Protein AF-A0A7C2C1D1-F1 (afdb_monomer)

Sequence (63 aa):
MSRRRLLAGLLGLGLSRAQGLRAEEVVGALEVPWALAFLPGGGMLISERPGRIRLFRGGRLST

Structure (mmCIF, N/CA/C/O backbone):
data_AF-A0A7C2C1D1-F1
#
_entry.id   AF-A0A7C2C1D1-F1
#
loop_
_atom_site.group_PDB
_atom_site.id
_atom_site.type_symbol
_atom_site.label_atom_id
_atom_site.label_alt_id
_atom_site.label_comp_id
_atom_site.label_asym_id
_atom_site.label_entity_id
_atom_site.label_seq_id
_atom_site.pdbx_PDB_ins_code
_atom_site.Cartn_x
_atom_site.Cartn_y
_atom_site.Cartn_z
_atom_site.occupancy
_atom_site.B_iso_or_equiv
_atom_site.auth_seq_id
_atom_site.auth_comp_id
_atom_site.auth_asym_id
_atom_site.auth_atom_id
_atom_site.pdbx_PDB_model_num
ATOM 1 N N . MET A 1 1 ? -11.299 -54.285 28.654 1.00 52.81 1 MET A N 1
ATOM 2 C CA . MET A 1 1 ? -11.254 -52.896 28.131 1.00 52.81 1 MET A CA 1
ATOM 3 C C . MET A 1 1 ? -12.453 -52.667 27.217 1.00 52.81 1 MET A C 1
ATOM 5 O O . MET A 1 1 ? -12.614 -53.393 26.248 1.00 52.81 1 MET A O 1
ATOM 9 N N . SER A 1 2 ? -13.351 -51.741 27.571 1.00 56.12 2 SER A N 1
ATOM 10 C CA . SER A 1 2 ? -14.630 -51.544 26.870 1.00 56.12 2 SER A CA 1
ATOM 11 C C . SER A 1 2 ? -14.442 -50.848 25.516 1.00 56.12 2 SER A C 1
ATOM 13 O O . SER A 1 2 ? -13.874 -49.756 25.452 1.00 56.12 2 SER A O 1
ATOM 15 N N . ARG A 1 3 ? -14.983 -51.461 24.450 1.00 58.00 3 ARG A N 1
ATOM 16 C CA . ARG A 1 3 ? -15.020 -50.963 23.056 1.00 58.00 3 ARG A CA 1
ATOM 17 C C . ARG A 1 3 ? -15.567 -49.532 22.920 1.00 58.00 3 ARG A C 1
ATOM 19 O O . ARG A 1 3 ? -15.288 -48.865 21.931 1.00 58.00 3 ARG A O 1
ATOM 26 N N . ARG A 1 4 ? -16.274 -49.023 23.938 1.00 55.88 4 ARG A N 1
ATOM 27 C CA . ARG A 1 4 ? -16.783 -47.643 24.000 1.00 55.88 4 ARG A CA 1
ATOM 28 C C . ARG A 1 4 ? -15.697 -46.559 24.037 1.00 55.88 4 ARG A C 1
ATOM 30 O O . ARG A 1 4 ? -16.001 -45.426 23.695 1.00 55.88 4 ARG A O 1
ATOM 37 N N . ARG A 1 5 ? -14.448 -46.873 24.412 1.00 54.12 5 ARG A N 1
ATOM 38 C CA . ARG A 1 5 ? -13.357 -45.873 24.460 1.00 54.12 5 ARG A CA 1
ATOM 39 C C . ARG A 1 5 ? -12.601 -45.686 23.136 1.00 54.12 5 ARG A C 1
ATOM 41 O O . ARG A 1 5 ? -11.900 -44.695 22.995 1.00 54.12 5 ARG A O 1
ATOM 48 N N . LEU A 1 6 ? -12.765 -46.588 22.165 1.00 55.12 6 LEU A N 1
ATOM 49 C CA . LEU A 1 6 ? -12.078 -46.509 20.864 1.00 55.12 6 LEU A CA 1
ATOM 50 C C . LEU A 1 6 ? -12.743 -45.518 19.893 1.00 55.12 6 LEU A C 1
ATOM 52 O O . LEU A 1 6 ? -12.057 -44.870 19.110 1.00 55.12 6 LEU A O 1
ATOM 56 N N . LEU A 1 7 ? -14.065 -45.343 19.981 1.00 55.19 7 LEU A N 1
ATOM 57 C CA . LEU A 1 7 ? -14.823 -44.465 19.077 1.00 55.19 7 LEU A CA 1
ATOM 58 C C . LEU A 1 7 ? -14.578 -42.965 19.326 1.00 55.19 7 LEU A C 1
ATOM 60 O O . LEU A 1 7 ? -14.681 -42.171 18.397 1.00 55.19 7 LEU A O 1
ATOM 64 N N . ALA A 1 8 ? -14.194 -42.572 20.544 1.00 56.50 8 ALA A N 1
ATOM 65 C CA . ALA A 1 8 ? -13.898 -41.173 20.864 1.00 56.50 8 ALA A CA 1
ATOM 66 C C . ALA A 1 8 ? -12.545 -40.692 20.298 1.00 56.50 8 ALA A C 1
ATOM 68 O O . ALA A 1 8 ? -12.386 -39.506 20.029 1.00 56.50 8 ALA A O 1
ATOM 69 N N . GLY A 1 9 ? -11.581 -41.597 20.076 1.00 55.81 9 GLY A N 1
ATOM 70 C CA . GLY A 1 9 ? -10.255 -41.239 19.553 1.00 55.81 9 GLY A CA 1
ATOM 71 C C . GLY A 1 9 ? -10.240 -40.913 18.054 1.00 55.81 9 GLY A C 1
ATOM 72 O O . GLY A 1 9 ? -9.453 -40.081 17.614 1.00 55.81 9 GLY A O 1
ATOM 73 N N . LEU A 1 10 ? -11.137 -41.520 17.269 1.00 59.00 10 LEU A N 1
ATOM 74 C CA . LEU A 1 10 ? -11.182 -41.353 15.808 1.00 59.00 10 LEU A CA 1
ATOM 75 C C . LEU A 1 10 ? -11.943 -40.094 15.354 1.00 59.00 10 LEU A C 1
ATOM 77 O O . LEU A 1 10 ? -11.665 -39.578 14.276 1.00 59.00 10 LEU A O 1
ATOM 81 N N . LEU A 1 11 ? -12.846 -39.554 16.181 1.00 59.38 11 LEU A N 1
ATOM 82 C CA . LEU A 1 11 ? -13.534 -38.283 15.903 1.00 59.38 11 LEU A CA 1
ATOM 83 C C . LEU A 1 11 ? -12.614 -37.059 16.067 1.00 59.38 11 LEU A C 1
ATOM 85 O O . LEU A 1 11 ? -12.788 -36.065 15.367 1.00 59.38 11 LEU A O 1
ATOM 89 N N . GLY A 1 12 ? -11.613 -37.130 16.953 1.00 56.59 12 GLY A N 1
ATOM 90 C CA . GLY A 1 12 ? -10.681 -36.022 17.204 1.00 56.59 12 GLY A CA 1
ATOM 91 C C . GLY A 1 12 ? -9.667 -35.783 16.078 1.00 56.59 12 GLY A C 1
ATOM 92 O O . GLY A 1 12 ? -9.234 -34.653 15.875 1.00 56.59 12 GLY A O 1
ATOM 93 N N . LEU A 1 13 ? -9.328 -36.822 15.307 1.00 60.03 13 LEU A N 1
ATOM 94 C CA . LEU A 1 13 ? -8.346 -36.750 14.214 1.00 60.03 13 LEU A CA 1
ATOM 95 C C . LEU A 1 13 ? -8.894 -36.081 12.939 1.00 60.03 13 LEU A C 1
ATOM 97 O O . LEU A 1 13 ? -8.118 -35.648 12.093 1.00 60.03 13 LEU A O 1
ATOM 101 N N . GLY A 1 14 ? -10.219 -35.976 12.789 1.00 57.38 14 GLY A N 1
ATOM 102 C CA . GLY A 1 14 ? -10.855 -35.347 11.622 1.00 57.38 14 GLY A CA 1
ATOM 103 C C . GLY A 1 14 ? -11.002 -33.823 11.715 1.00 57.38 14 GLY A C 1
ATOM 104 O O . GLY A 1 14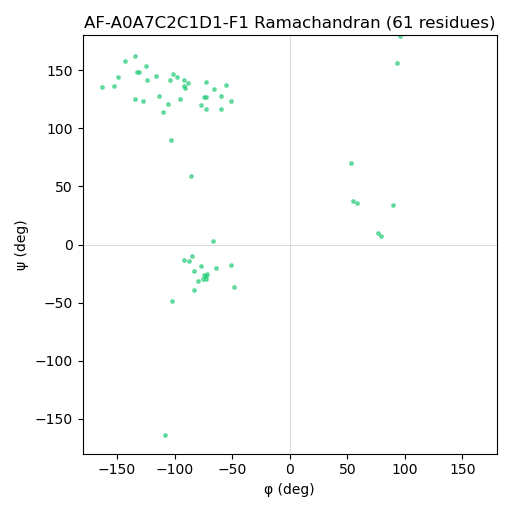 ? -11.356 -33.183 10.726 1.00 57.38 14 GLY A O 1
ATOM 105 N N . LEU A 1 15 ? -10.747 -33.238 12.891 1.00 62.16 15 LEU A N 1
ATOM 106 C CA . LEU A 1 15 ? -10.945 -31.808 13.163 1.00 62.16 15 LEU A CA 1
ATOM 107 C C . LEU A 1 15 ? -9.695 -30.957 12.909 1.00 62.16 15 LEU A C 1
ATOM 109 O O . LEU A 1 15 ? -9.807 -29.739 12.801 1.00 62.16 15 LEU A O 1
ATOM 113 N N . SER A 1 16 ? -8.517 -31.562 12.743 1.00 65.00 16 SER A N 1
ATOM 114 C CA . SER A 1 16 ? -7.303 -30.835 12.361 1.00 65.00 16 SER A CA 1
ATOM 115 C C . SER A 1 16 ? -7.201 -30.691 10.840 1.00 65.00 16 SER A C 1
ATOM 117 O O . SER A 1 16 ? -6.248 -31.153 10.215 1.00 65.00 16 SER A O 1
ATOM 119 N N . ARG A 1 17 ? -8.194 -30.053 10.213 1.00 66.81 17 ARG A N 1
ATOM 120 C CA . ARG A 1 17 ? -7.977 -29.458 8.891 1.00 66.81 17 ARG A CA 1
ATOM 121 C C . ARG A 1 17 ? -7.211 -28.161 9.104 1.00 66.81 17 ARG A C 1
ATOM 123 O O . ARG A 1 17 ? -7.709 -27.263 9.779 1.00 66.81 17 ARG A O 1
ATOM 130 N N . ALA A 1 18 ? -6.016 -28.058 8.527 1.00 69.50 18 ALA A N 1
ATOM 131 C CA . ALA A 1 18 ? -5.361 -26.767 8.368 1.00 69.50 18 ALA A CA 1
ATOM 132 C C . ALA A 1 18 ? -6.370 -25.809 7.717 1.00 69.50 18 ALA A C 1
ATOM 134 O O . ALA A 1 18 ? -6.940 -26.131 6.670 1.00 69.50 18 ALA A O 1
ATOM 135 N N . GLN A 1 19 ? -6.654 -24.680 8.366 1.00 75.12 19 GLN A N 1
ATOM 136 C CA . GLN A 1 19 ? -7.492 -23.649 7.767 1.00 75.12 19 GLN A CA 1
ATOM 137 C C . GLN A 1 19 ? -6.789 -23.202 6.483 1.00 75.12 19 GLN A C 1
ATOM 139 O O . GLN A 1 19 ? -5.648 -22.744 6.528 1.00 75.12 19 GLN A O 1
ATOM 144 N N . GLY A 1 20 ? -7.422 -23.429 5.331 1.00 82.25 20 GLY A N 1
ATOM 145 C CA . GLY A 1 20 ? -6.843 -23.043 4.050 1.00 82.25 20 GLY A CA 1
ATOM 146 C C . GLY A 1 20 ? -6.617 -21.536 4.032 1.00 82.25 20 GLY A C 1
ATOM 147 O O . GLY A 1 20 ? -7.533 -20.770 4.326 1.00 82.25 20 GLY A O 1
ATOM 148 N N . LEU A 1 21 ? -5.402 -21.105 3.701 1.00 88.50 21 LEU A N 1
ATOM 149 C CA . LEU A 1 21 ? -5.127 -19.693 3.477 1.00 88.50 21 LEU A CA 1
ATOM 150 C C . LEU A 1 21 ? -5.755 -19.285 2.143 1.00 88.50 21 LEU A C 1
ATOM 152 O O . LEU A 1 21 ? -5.494 -19.907 1.113 1.00 88.50 21 LEU A O 1
ATOM 156 N N . ARG A 1 22 ? -6.575 -18.233 2.165 1.00 90.00 22 ARG A N 1
ATOM 157 C CA . ARG A 1 22 ? -7.116 -17.601 0.961 1.00 90.00 22 ARG A CA 1
ATOM 158 C C . ARG A 1 22 ? -6.469 -16.235 0.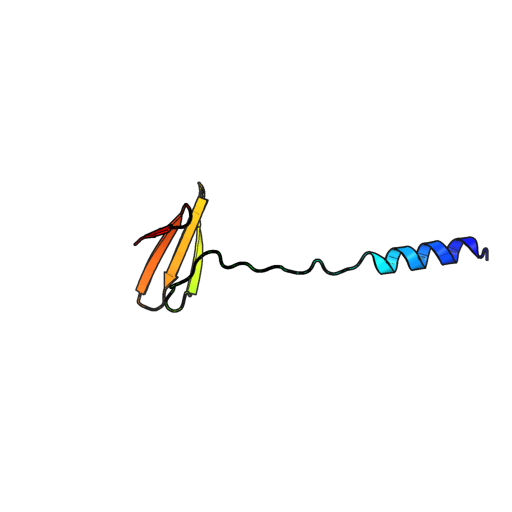808 1.00 90.00 22 ARG A C 1
ATOM 160 O O . ARG A 1 22 ? -6.666 -15.362 1.645 1.00 90.00 22 ARG A O 1
ATOM 167 N N . ALA A 1 23 ? -5.683 -16.080 -0.248 1.00 93.50 23 ALA A N 1
ATOM 168 C CA . ALA A 1 23 ? -5.122 -14.798 -0.636 1.00 93.50 23 ALA A CA 1
ATOM 169 C C . ALA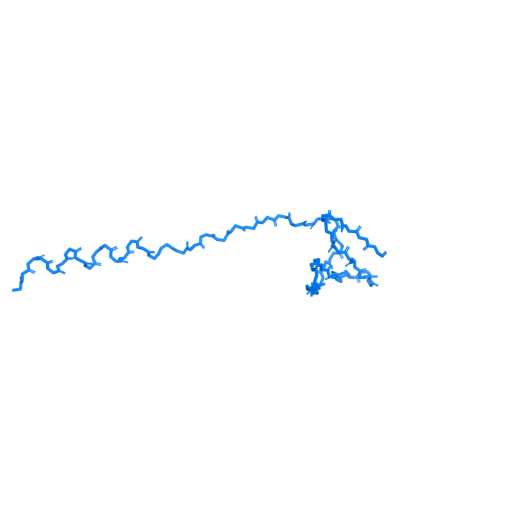 A 1 23 ? -6.065 -14.106 -1.626 1.00 93.50 23 ALA A C 1
ATOM 171 O O . ALA A 1 23 ? -6.637 -14.755 -2.503 1.00 93.50 23 ALA A O 1
ATOM 172 N N . GLU A 1 24 ? -6.200 -12.792 -1.487 1.00 95.12 24 GLU A N 1
ATOM 173 C CA 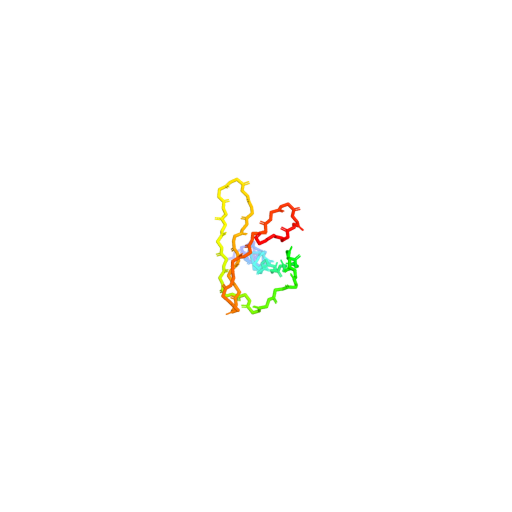. GLU A 1 24 ? -6.897 -11.923 -2.431 1.00 95.12 24 GLU A CA 1
ATOM 174 C C . GLU A 1 24 ? -5.999 -10.732 -2.758 1.00 95.12 24 GLU A C 1
ATOM 176 O O . GLU A 1 24 ? -5.205 -10.287 -1.924 1.00 95.12 24 GLU A O 1
ATOM 181 N N . GLU A 1 25 ? -6.114 -10.220 -3.979 1.00 94.50 25 GLU A N 1
ATOM 182 C CA . GLU A 1 25 ? -5.402 -9.013 -4.377 1.00 94.50 25 GLU A CA 1
ATOM 183 C C . GLU A 1 25 ? -6.036 -7.792 -3.701 1.00 94.50 25 GLU A C 1
ATOM 185 O O . GLU A 1 25 ? -7.197 -7.466 -3.936 1.00 94.50 25 GLU A O 1
ATOM 190 N N . VAL A 1 26 ? -5.264 -7.111 -2.853 1.00 94.81 26 VAL A N 1
ATOM 191 C CA . VAL A 1 26 ? -5.693 -5.866 -2.193 1.00 94.81 26 VAL A CA 1
ATOM 192 C C . VAL A 1 26 ? -5.475 -4.659 -3.106 1.00 94.81 26 VAL A C 1
ATOM 194 O O . VAL A 1 26 ? -6.282 -3.729 -3.121 1.00 94.81 26 VAL A O 1
ATOM 197 N N . VAL A 1 27 ? -4.358 -4.658 -3.838 1.00 96.12 27 VAL A N 1
ATOM 198 C CA . VAL A 1 27 ? -3.939 -3.584 -4.738 1.00 96.12 27 VAL A CA 1
ATOM 199 C C . VAL A 1 27 ? -2.866 -4.091 -5.708 1.00 96.12 27 VAL A C 1
ATOM 201 O O . VAL A 1 27 ? -1.929 -4.771 -5.291 1.00 96.12 27 VAL A O 1
ATOM 204 N N . GLY A 1 28 ? -2.996 -3.735 -6.987 1.00 95.31 28 GLY A N 1
ATOM 205 C CA . GLY A 1 28 ? -2.039 -4.059 -8.047 1.00 95.31 28 GLY A CA 1
ATOM 206 C C . GLY A 1 28 ? -1.233 -2.850 -8.535 1.00 95.31 28 GLY A C 1
ATOM 207 O O . GLY A 1 28 ? -1.202 -1.798 -7.896 1.00 95.31 28 GLY A O 1
ATOM 208 N N . ALA A 1 29 ? -0.593 -2.999 -9.700 1.00 94.50 29 ALA A N 1
ATOM 209 C CA . ALA A 1 29 ? 0.180 -1.946 -10.378 1.00 94.50 29 ALA A CA 1
ATOM 210 C C . ALA A 1 29 ? 1.294 -1.304 -9.516 1.00 94.50 29 ALA A C 1
ATOM 212 O O . ALA A 1 29 ? 1.547 -0.098 -9.592 1.00 94.50 29 ALA A O 1
ATOM 213 N N . LEU A 1 30 ? 1.958 -2.128 -8.697 1.00 97.25 30 LEU A N 1
ATOM 214 C CA . LEU A 1 30 ? 3.144 -1.761 -7.922 1.00 97.25 30 LEU A CA 1
ATOM 215 C C . LEU A 1 30 ? 4.419 -2.208 -8.651 1.00 97.25 30 LEU A C 1
ATOM 217 O O . LEU A 1 30 ? 4.479 -3.283 -9.244 1.00 97.25 30 LEU A O 1
ATOM 221 N N . GLU A 1 31 ? 5.469 -1.411 -8.551 1.00 97.81 31 GLU A N 1
ATOM 222 C CA . GLU A 1 31 ? 6.779 -1.629 -9.142 1.00 97.81 31 GLU A CA 1
ATOM 223 C C . GLU A 1 31 ? 7.756 -2.110 -8.071 1.00 97.81 31 GLU A C 1
ATOM 225 O O . GLU A 1 31 ? 8.433 -1.335 -7.392 1.00 97.81 31 GLU A O 1
ATOM 230 N N . VAL A 1 32 ? 7.815 -3.434 -7.924 1.00 97.88 32 VAL A N 1
ATOM 231 C CA . VAL A 1 32 ? 8.686 -4.122 -6.963 1.00 97.88 32 VAL A CA 1
ATOM 232 C C . VAL A 1 32 ? 8.482 -3.579 -5.534 1.00 97.88 32 VAL A C 1
ATOM 234 O O . VAL A 1 32 ? 9.360 -2.885 -5.006 1.00 97.88 32 VAL A O 1
ATOM 237 N N . PRO A 1 33 ? 7.319 -3.852 -4.906 1.00 97.50 33 PRO A N 1
ATOM 238 C CA . PRO A 1 33 ? 7.054 -3.427 -3.536 1.00 97.50 33 PRO A CA 1
ATOM 239 C C . PRO A 1 33 ? 7.993 -4.143 -2.554 1.00 97.50 33 PRO A C 1
ATOM 241 O O . PRO A 1 33 ? 8.181 -5.356 -2.643 1.00 97.50 33 PRO A O 1
ATOM 244 N N . TRP A 1 34 ? 8.591 -3.394 -1.626 1.00 97.31 34 TRP A N 1
ATOM 245 C CA . TRP A 1 34 ? 9.571 -3.910 -0.659 1.00 97.31 34 TRP A CA 1
ATOM 246 C C . TRP A 1 34 ? 8.986 -4.118 0.732 1.00 97.31 34 TRP A C 1
ATOM 248 O O . TRP A 1 34 ? 9.205 -5.155 1.352 1.00 97.31 34 TRP A O 1
ATOM 258 N N . ALA A 1 35 ? 8.278 -3.114 1.241 1.00 97.56 35 ALA A N 1
ATOM 259 C CA . ALA A 1 35 ? 7.709 -3.135 2.577 1.00 97.56 35 ALA A CA 1
ATOM 260 C C . ALA A 1 35 ? 6.348 -2.443 2.591 1.00 97.56 35 ALA A C 1
ATOM 262 O O . ALA A 1 35 ? 6.047 -1.599 1.741 1.00 97.56 35 ALA A O 1
ATOM 263 N N . LEU A 1 36 ? 5.545 -2.794 3.593 1.00 97.69 36 LEU A N 1
ATOM 264 C CA . LEU A 1 36 ? 4.286 -2.133 3.894 1.00 97.69 36 LEU A CA 1
ATOM 265 C C . LEU A 1 36 ? 4.180 -1.828 5.387 1.00 97.69 36 LEU A C 1
ATOM 267 O O . LEU A 1 36 ? 4.695 -2.576 6.218 1.00 97.69 36 LEU A O 1
ATOM 271 N N . ALA A 1 37 ? 3.493 -0.739 5.718 1.00 98.19 37 ALA A N 1
ATOM 272 C CA . ALA A 1 37 ? 3.185 -0.361 7.092 1.00 98.19 37 ALA A CA 1
ATOM 273 C C . ALA A 1 37 ? 1.720 0.061 7.205 1.00 98.19 37 ALA A C 1
ATOM 275 O O . ALA A 1 37 ? 1.270 0.952 6.483 1.00 98.19 37 ALA A O 1
ATOM 276 N N . PHE A 1 38 ? 0.976 -0.565 8.116 1.00 97.75 38 PHE A N 1
ATOM 277 C CA . PHE A 1 38 ? -0.404 -0.183 8.407 1.00 97.75 38 PHE A CA 1
ATOM 278 C C . PHE A 1 38 ? -0.451 1.126 9.189 1.00 97.75 38 PHE A C 1
ATOM 280 O O . PHE A 1 38 ? 0.349 1.350 10.097 1.00 97.75 38 PHE A O 1
ATOM 287 N N . LEU A 1 39 ? -1.412 1.980 8.846 1.00 97.69 39 LEU A N 1
ATOM 288 C CA . LEU A 1 39 ? -1.583 3.276 9.490 1.00 97.69 39 LEU A CA 1
ATOM 289 C C . LEU A 1 39 ? -2.730 3.260 10.512 1.00 97.69 39 LEU A C 1
ATOM 291 O O . LEU A 1 39 ? -3.759 2.617 10.272 1.00 97.69 39 LEU A O 1
ATOM 295 N N . PRO A 1 40 ? -2.618 4.037 11.608 1.00 97.19 40 PRO A N 1
ATOM 296 C CA . PRO A 1 40 ? -3.764 4.360 12.450 1.00 97.19 40 PRO A CA 1
ATOM 297 C C . PRO A 1 40 ? -4.891 4.988 11.613 1.00 97.19 40 PRO A C 1
ATOM 299 O O . PRO A 1 40 ? -4.642 5.814 10.732 1.00 97.19 40 PRO A O 1
ATOM 302 N N . GLY A 1 41 ? -6.137 4.581 11.862 1.00 93.38 41 GLY A N 1
ATOM 303 C CA . GLY A 1 41 ? -7.298 5.044 11.087 1.00 93.38 41 GLY A CA 1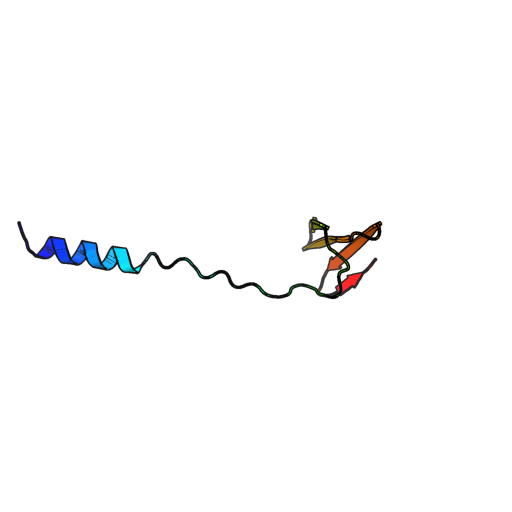
ATOM 304 C C . GLY A 1 41 ? -7.483 4.360 9.725 1.00 93.38 41 GLY A C 1
ATOM 305 O O . GLY A 1 41 ? -8.360 4.754 8.961 1.00 93.38 41 GLY A O 1
ATOM 306 N N . GLY A 1 42 ? -6.691 3.327 9.422 1.00 94.31 42 GLY A N 1
ATOM 307 C CA . GLY A 1 42 ? -6.837 2.505 8.224 1.00 94.31 42 GLY A CA 1
ATOM 308 C C . GLY A 1 42 ? -5.984 2.967 7.040 1.00 94.31 42 GLY A C 1
ATOM 309 O O . GLY A 1 42 ? -5.590 4.130 6.911 1.00 94.31 42 GLY A O 1
ATOM 310 N N . GLY A 1 43 ? -5.699 2.024 6.144 1.00 97.38 43 GLY A N 1
ATOM 311 C CA . GLY A 1 43 ? -4.777 2.197 5.022 1.00 97.38 43 GLY A CA 1
ATOM 312 C C . GLY A 1 43 ? -3.360 1.702 5.317 1.00 97.38 43 GLY A C 1
ATOM 313 O O . GLY A 1 43 ? -3.071 1.194 6.403 1.00 97.38 43 GLY A O 1
ATOM 314 N N . MET A 1 44 ? -2.488 1.830 4.320 1.00 97.94 44 MET A N 1
ATOM 315 C CA . MET A 1 44 ? -1.110 1.343 4.364 1.00 97.94 44 MET A CA 1
ATOM 316 C C . MET A 1 44 ? -0.170 2.219 3.528 1.00 97.94 44 MET A C 1
ATOM 318 O O . MET A 1 44 ? -0.561 2.711 2.469 1.00 97.94 44 MET A O 1
ATOM 322 N N . LEU A 1 45 ? 1.063 2.402 4.001 1.00 98.25 45 LEU A N 1
ATOM 323 C CA . LEU A 1 45 ? 2.176 2.910 3.196 1.00 98.25 45 LEU A CA 1
ATOM 324 C C . LEU A 1 45 ? 2.878 1.735 2.525 1.00 98.25 45 LEU A C 1
ATOM 326 O O . LEU A 1 45 ? 3.080 0.712 3.174 1.00 98.25 45 LEU A O 1
ATOM 330 N N . ILE A 1 46 ? 3.264 1.889 1.262 1.00 98.38 46 ILE A N 1
ATOM 331 C CA . ILE A 1 46 ? 3.962 0.870 0.472 1.00 98.38 46 ILE A CA 1
ATOM 332 C C . ILE A 1 46 ? 5.217 1.505 -0.124 1.00 98.38 46 ILE A C 1
ATOM 334 O O . ILE A 1 46 ? 5.112 2.511 -0.824 1.00 98.38 46 ILE A O 1
ATOM 338 N N . SER A 1 47 ? 6.395 0.937 0.133 1.00 98.25 47 SER A N 1
ATOM 339 C CA . SER A 1 47 ? 7.639 1.365 -0.517 1.00 98.25 47 SER A CA 1
ATOM 340 C C . SER A 1 47 ? 7.887 0.573 -1.802 1.00 98.25 47 SER A C 1
ATOM 342 O O . SER A 1 47 ? 7.750 -0.649 -1.824 1.00 98.25 47 SER A O 1
ATOM 344 N N . GLU A 1 48 ? 8.271 1.263 -2.877 1.00 98.31 48 GLU A N 1
ATOM 345 C CA . GLU A 1 48 ? 8.572 0.673 -4.189 1.00 98.31 48 GLU A CA 1
ATOM 346 C C . GLU A 1 48 ? 10.054 0.886 -4.545 1.00 98.31 48 GLU A C 1
ATOM 348 O O . GLU A 1 48 ? 10.633 1.932 -4.227 1.00 98.31 48 GL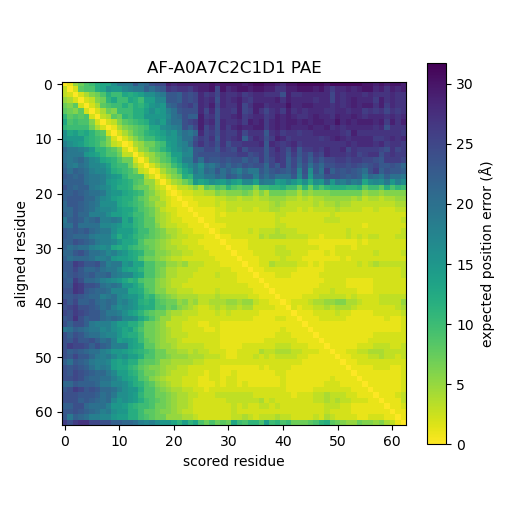U A O 1
ATOM 353 N N . ARG A 1 49 ? 10.679 -0.086 -5.232 1.00 97.31 49 ARG A N 1
ATOM 354 C CA . ARG A 1 49 ? 12.110 -0.043 -5.614 1.00 97.31 49 ARG A CA 1
ATOM 355 C C . ARG A 1 49 ? 12.570 1.270 -6.274 1.00 97.31 49 ARG A C 1
ATOM 357 O O . ARG A 1 49 ? 13.696 1.668 -5.985 1.00 97.31 49 ARG A O 1
ATOM 364 N N . PRO A 1 50 ? 11.769 1.957 -7.111 1.00 97.00 50 PRO A N 1
ATOM 365 C CA . PRO A 1 50 ? 12.170 3.220 -7.743 1.00 97.00 50 PRO A CA 1
ATOM 366 C C . PRO A 1 50 ? 12.349 4.402 -6.782 1.00 97.00 50 PRO A C 1
ATOM 368 O O . PRO A 1 50 ? 12.617 5.509 -7.238 1.00 97.00 50 PRO A O 1
ATOM 371 N N . GLY A 1 51 ? 12.187 4.197 -5.471 1.00 97.31 51 GLY A N 1
ATOM 372 C CA . GLY A 1 51 ? 12.449 5.221 -4.462 1.00 97.31 51 GLY A CA 1
ATOM 373 C C . GLY A 1 51 ? 11.234 6.084 -4.136 1.00 97.31 51 GLY A C 1
ATOM 374 O O . GLY A 1 51 ? 11.383 7.266 -3.846 1.00 97.31 51 GLY A O 1
ATOM 375 N N . ARG A 1 52 ? 10.026 5.508 -4.178 1.00 96.75 52 ARG A N 1
ATOM 376 C CA . ARG A 1 52 ? 8.775 6.199 -3.827 1.00 96.75 52 ARG A CA 1
ATOM 377 C C . ARG A 1 52 ? 7.994 5.450 -2.752 1.00 96.75 52 ARG A C 1
ATOM 379 O O . ARG A 1 52 ? 8.107 4.229 -2.629 1.00 96.75 52 ARG A O 1
ATOM 386 N N . ILE A 1 53 ? 7.191 6.196 -1.999 1.00 97.69 53 ILE A N 1
ATOM 387 C CA . ILE A 1 53 ? 6.236 5.665 -1.025 1.00 97.69 53 ILE A CA 1
ATOM 388 C C . ILE A 1 53 ? 4.829 5.978 -1.532 1.00 97.69 53 ILE A C 1
ATOM 390 O O . ILE A 1 53 ? 4.533 7.125 -1.850 1.00 97.69 53 ILE A O 1
ATOM 394 N N . ARG A 1 54 ? 3.969 4.963 -1.607 1.00 97.69 54 ARG A N 1
ATOM 395 C CA . ARG A 1 54 ? 2.557 5.091 -1.984 1.00 97.69 54 ARG A CA 1
ATOM 396 C C . ARG A 1 54 ? 1.676 4.985 -0.753 1.00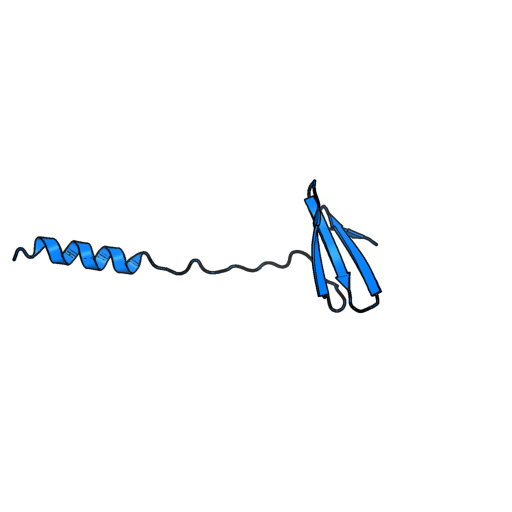 97.69 54 ARG A C 1
ATOM 398 O O . ARG A 1 54 ? 1.921 4.137 0.103 1.00 97.69 54 ARG A O 1
ATOM 405 N N . LEU A 1 55 ? 0.612 5.775 -0.703 1.00 97.62 55 LEU A N 1
ATOM 406 C CA . LEU A 1 55 ? -0.475 5.598 0.253 1.00 97.62 55 LEU A CA 1
ATOM 407 C C . LEU A 1 55 ? -1.594 4.792 -0.406 1.00 97.62 55 LEU A C 1
ATOM 409 O O . LEU A 1 55 ? -2.119 5.196 -1.440 1.00 97.62 55 LEU A O 1
ATOM 413 N N . PHE A 1 56 ? -1.998 3.686 0.214 1.00 97.88 56 PHE A N 1
ATOM 414 C CA . PHE A 1 56 ? -3.236 2.990 -0.117 1.00 97.88 56 PHE A CA 1
ATOM 415 C C . PHE A 1 56 ? -4.287 3.232 0.967 1.00 97.88 56 PHE A C 1
ATOM 417 O O . PHE A 1 56 ? -4.081 2.897 2.137 1.00 97.88 56 PHE A O 1
ATOM 424 N N . ARG A 1 57 ? -5.434 3.799 0.588 1.00 97.31 57 ARG A N 1
ATOM 425 C CA . ARG A 1 57 ? -6.569 4.040 1.489 1.00 97.31 57 ARG A CA 1
ATOM 426 C C . ARG A 1 57 ? -7.871 4.051 0.694 1.00 97.31 57 ARG A C 1
ATOM 428 O O . ARG A 1 57 ? -7.934 4.626 -0.387 1.00 97.31 57 ARG A O 1
ATOM 435 N N . GLY A 1 58 ? -8.909 3.401 1.224 1.00 95.75 58 GLY A N 1
ATOM 436 C CA . GLY A 1 58 ? -10.228 3.362 0.578 1.00 95.75 58 GLY A CA 1
ATOM 437 C C . GLY A 1 58 ? -10.206 2.771 -0.838 1.00 95.75 58 GLY A C 1
ATOM 438 O O . GLY A 1 58 ? -10.900 3.275 -1.714 1.00 95.75 58 GLY A O 1
ATOM 439 N N . GLY A 1 59 ? -9.364 1.760 -1.084 1.00 95.38 59 GLY A N 1
ATOM 440 C CA . GLY A 1 59 ? -9.251 1.113 -2.397 1.00 95.38 59 GLY A CA 1
ATOM 441 C C . GLY A 1 59 ? -8.470 1.911 -3.447 1.00 95.38 59 GLY A C 1
ATOM 442 O O . GLY A 1 59 ? -8.499 1.551 -4.620 1.00 95.38 59 GLY A O 1
ATOM 443 N N . ARG A 1 60 ? -7.790 3.001 -3.067 1.00 95.50 60 ARG A N 1
ATOM 444 C CA . ARG A 1 60 ? -7.049 3.865 -3.997 1.00 95.50 60 ARG A CA 1
ATOM 445 C C . ARG A 1 60 ? -5.592 4.004 -3.592 1.00 95.50 60 ARG A C 1
ATOM 447 O O . ARG A 1 60 ? -5.299 4.144 -2.407 1.00 95.50 60 ARG A O 1
ATOM 454 N N . LEU A 1 61 ? -4.712 4.022 -4.593 1.00 96.12 61 LEU A N 1
ATOM 455 C CA . LEU A 1 61 ? -3.314 4.423 -4.456 1.00 96.12 61 LEU A CA 1
ATOM 456 C C . LEU A 1 61 ? -3.148 5.917 -4.753 1.00 96.12 61 LEU A C 1
ATOM 4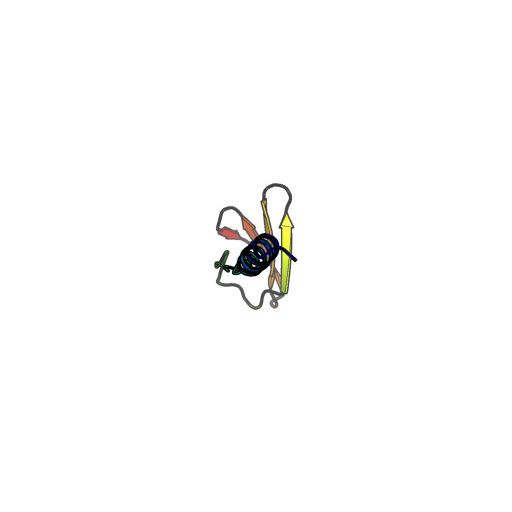58 O O . LEU A 1 61 ? -3.640 6.399 -5.77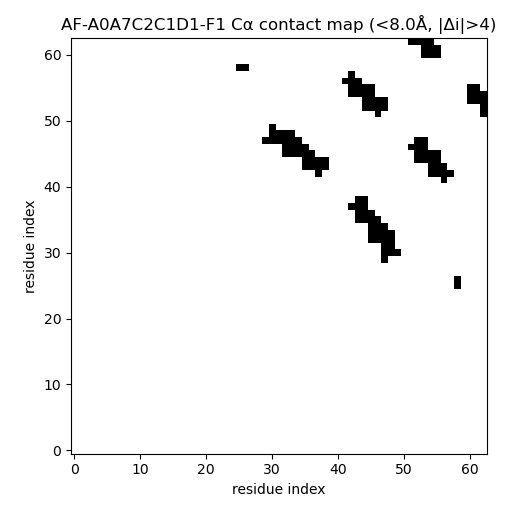3 1.00 96.12 61 LEU A O 1
ATOM 462 N N . SER A 1 62 ? -2.371 6.610 -3.928 1.00 94.62 62 SER A N 1
ATOM 463 C CA . SER A 1 62 ? -1.888 7.972 -4.169 1.00 94.62 62 SER A CA 1
ATOM 464 C C . SER A 1 62 ? -0.395 8.087 -3.851 1.00 94.62 62 SER A C 1
ATOM 466 O O . SER A 1 62 ? 0.170 7.216 -3.182 1.00 94.62 62 SER A O 1
ATOM 468 N N . THR A 1 63 ? 0.226 9.147 -4.360 1.00 83.06 63 THR A N 1
ATOM 469 C CA . THR A 1 63 ? 1.602 9.555 -4.050 1.00 83.06 63 THR A CA 1
ATOM 470 C C . THR A 1 63 ? 1.551 10.879 -3.309 1.00 83.06 63 THR A C 1
ATOM 472 O O . THR A 1 63 ? 0.690 11.705 -3.691 1.00 83.06 63 THR A O 1
#

Nearest PDB structures (foldseek):
  2ism-assembly1_B  TM=9.858E-01  e=2.336E-04  Thermus thermophilus HB8
  4a2m-assembly1_A  TM=7.555E-01  e=2.208E+00  Bacteroides thetaiotaomicron VPI-5482
  6tjb-assembly1_A  TM=5.973E-01  e=8.042E-01  synthetic construct
  4qoa-assembly1_A-2  TM=3.618E-01  e=1.103E+00  Bacteroides uniformis ATCC 8492
  6jhu-assembly1_A-2  TM=4.222E-01  e=2.669E+00  Leishmania major

InterPro domains:
  IPR011042 Six-bladed beta-propeller, TolB-like [G3DSA:2.120.10.30] (11-63)
  IPR012938 Glucose/Sorbosone dehydrogenase [PF07995] (30-61)

Solvent-accessible surface area (backbone atoms only — not comparable to full-atom values): 4276 Å² total; per-residue (Å²): 137,70,76,79,66,60,64,64,62,62,62,61,69,72,68,75,63,78,80,78,88,81,87,76,88,84,77,79,99,70,61,62,70,76,51,74,45,80,43,90,96,61,41,34,42,36,35,27,71,92,75,49,64,33,43,36,47,95,90,41,79,46,118

pLDDT: mean 84.8, std 17.16, range [52.81, 98.38]

Organism: NCBI:txid540988

Radius of gyration: 23.08 Å; Cα contacts (8 Å, |Δi|>4): 62; chains: 1; bounding box: 29×62×38 Å

Foldseek 3Di:
DDPVVVVVVVVVVVPPDDPDDDDDDLDDPAAAWDDWDFDPVGWIWTDGPVGDIWTDDPSDIDD

Mean predicted aligned error: 10.76 Å

Secondary structure (DSSP, 8-state):
--GGGTHHHHHHTTS-PPPPP----S----SSEEEEEEPTTS-EEEEETTTEEEEEETTEEE-